Protein AF-A0A810PZA6-F1 (afdb_monomer)

Secondary structure (DSSP, 8-state):
--HHHHHHHHHHHHHHHHHHHHHHHHHHHHHHHHHHHHHHHHHHHHHHHHHHHH-TTEEEEEEEPPPTTS---EEEEEETTS-EEEEEGGGGT--S--HHHHHHHHHHHHHHHHTT--EEEE-TTSSEEEEE----

pLDDT: mean 80.12, std 15.9, range [43.66, 97.62]

Foldseek 3Di:
DVPPPVCVVVVVVVVVVVVVVVVVVVVVVVVVVVVVVVVLVVVLVVVLVVCCVPAVQWFKKKFAFQDPVRDQTWIWTAGPVGDIDTGGCVVVVHDRGDLVSSVSSLVSCCVVQQVPNWDWDDDPVDRTTMTGHDDD

Sequence (136 aa):
MSDFMLALPGILFWVVLFVVIKSSRTKREEESKHPQNTAQRELADDVIATIERVAPDLEIARVSYDSYYGKAGGIYFRSWSGYSYNYAYASHGYKNVSRDAAKFVADEIAKRFGKGGGKVGGWSEYDYFEVWIPRK

Organism: NCBI:txid2714353

Mean predicted aligned error: 12.33 Å

Structure (mmCIF, N/CA/C/O backbone):
data_AF-A0A810PZA6-F1
#
_entry.id   AF-A0A810PZA6-F1
#
loop_
_atom_site.group_PDB
_atom_site.id
_atom_site.type_symbol
_atom_site.label_atom_id
_atom_site.label_alt_id
_atom_site.label_comp_id
_atom_site.label_asym_id
_atom_site.label_entity_id
_atom_site.label_seq_id
_atom_site.pdbx_PDB_ins_code
_atom_site.Cartn_x
_atom_site.Cartn_y
_atom_site.Cartn_z
_atom_site.occupancy
_atom_site.B_iso_or_equiv
_atom_site.auth_seq_id
_atom_site.auth_comp_id
_atom_site.auth_asym_id
_atom_site.auth_atom_id
_atom_site.pdbx_PDB_model_num
ATOM 1 N N . MET A 1 1 ? 37.312 37.355 -47.488 1.00 53.19 1 MET A N 1
ATOM 2 C CA . MET A 1 1 ? 35.897 36.919 -47.466 1.00 53.19 1 MET A CA 1
ATOM 3 C C . MET A 1 1 ? 35.919 35.474 -47.946 1.00 53.19 1 MET A C 1
ATOM 5 O O . MET A 1 1 ? 36.191 35.256 -49.111 1.00 53.19 1 MET A O 1
ATOM 9 N N . SER A 1 2 ? 35.844 34.440 -47.109 1.00 56.44 2 SER A N 1
ATOM 10 C CA . SER A 1 2 ? 34.536 33.905 -46.707 1.00 56.44 2 SER A CA 1
ATOM 11 C C . SER A 1 2 ? 34.639 32.518 -46.023 1.00 56.44 2 SER A C 1
ATOM 13 O O . SER A 1 2 ? 33.697 31.743 -46.116 1.00 56.44 2 SER A O 1
ATOM 1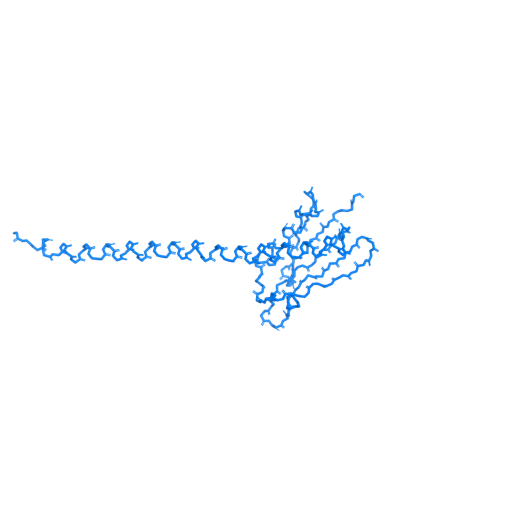5 N N . ASP A 1 3 ? 35.709 32.192 -45.284 1.00 59.75 3 ASP A N 1
ATOM 16 C CA . ASP A 1 3 ? 35.768 30.905 -44.545 1.00 59.75 3 ASP A CA 1
ATOM 17 C C . ASP A 1 3 ? 34.624 30.769 -43.528 1.00 59.75 3 ASP A C 1
ATOM 19 O O . ASP A 1 3 ? 34.058 29.696 -43.327 1.00 59.75 3 ASP A O 1
ATOM 23 N N . PHE A 1 4 ? 34.199 31.901 -42.958 1.00 59.75 4 PHE A N 1
ATOM 24 C CA . PHE A 1 4 ? 33.057 31.958 -42.051 1.00 59.75 4 PHE A CA 1
ATOM 25 C C . PHE A 1 4 ? 31.726 31.631 -42.756 1.00 59.75 4 PHE A C 1
ATOM 27 O O . PHE A 1 4 ? 30.882 30.949 -42.187 1.00 59.75 4 PHE A O 1
ATOM 34 N N . MET A 1 5 ? 31.546 32.054 -44.014 1.00 61.44 5 MET A N 1
ATOM 35 C CA . MET A 1 5 ? 30.305 31.814 -44.774 1.00 61.44 5 MET A CA 1
ATOM 36 C C . MET A 1 5 ? 30.192 30.361 -45.255 1.00 61.44 5 MET A C 1
ATOM 38 O O . MET A 1 5 ? 29.082 29.860 -45.417 1.00 61.44 5 MET A O 1
ATOM 42 N N . LEU A 1 6 ? 31.325 29.676 -45.446 1.00 63.06 6 LEU A N 1
ATOM 43 C CA . LEU A 1 6 ? 31.393 28.268 -45.856 1.00 63.06 6 LEU A CA 1
ATOM 44 C C . LEU A 1 6 ? 31.184 27.298 -44.681 1.00 63.06 6 LEU A C 1
ATOM 46 O O . LEU A 1 6 ? 30.639 26.213 -44.873 1.00 63.06 6 LEU A O 1
ATOM 50 N N . ALA A 1 7 ? 31.558 27.697 -43.460 1.00 68.25 7 ALA A N 1
ATOM 51 C CA . ALA A 1 7 ? 31.345 26.909 -42.242 1.00 68.25 7 ALA A CA 1
ATOM 52 C C . ALA A 1 7 ? 29.931 27.064 -41.641 1.00 68.25 7 ALA A C 1
ATOM 54 O O . ALA A 1 7 ? 29.469 26.189 -40.904 1.00 68.25 7 ALA A O 1
ATOM 55 N N . LEU A 1 8 ? 29.226 28.154 -41.969 1.00 68.81 8 LEU A N 1
ATOM 56 C CA . LEU A 1 8 ? 27.894 28.489 -41.446 1.00 68.81 8 LEU A CA 1
ATOM 57 C C . LEU A 1 8 ? 26.837 27.371 -41.609 1.00 68.81 8 LEU A C 1
ATOM 59 O O . LEU A 1 8 ? 26.127 27.098 -40.637 1.00 68.81 8 LEU A O 1
ATOM 63 N N . PRO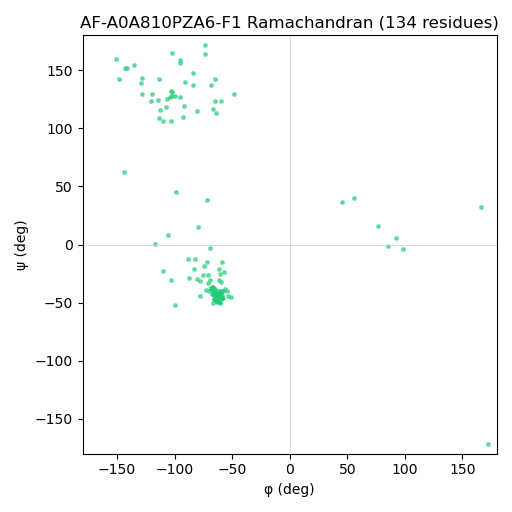 A 1 9 ? 26.727 26.682 -42.767 1.00 73.25 9 PRO A N 1
ATOM 64 C CA . PRO A 1 9 ? 25.754 25.603 -42.951 1.00 73.25 9 PRO A CA 1
ATOM 65 C C . PRO A 1 9 ? 26.030 24.405 -42.035 1.00 73.25 9 PRO A C 1
ATOM 67 O O . PRO A 1 9 ? 25.104 23.816 -41.479 1.00 73.25 9 PRO A O 1
ATOM 70 N N . GLY A 1 10 ? 27.310 24.074 -41.832 1.00 76.62 10 GLY A N 1
ATOM 71 C CA . GLY A 1 10 ? 27.725 22.992 -40.941 1.00 76.62 10 GLY A CA 1
ATOM 72 C C . GLY A 1 10 ? 27.428 23.314 -39.477 1.00 76.62 10 GLY A C 1
ATOM 73 O O . GLY A 1 10 ? 26.893 22.476 -38.756 1.00 76.62 10 GLY A O 1
ATOM 74 N N . ILE A 1 11 ? 27.702 24.547 -39.045 1.00 82.12 11 ILE A N 1
ATOM 75 C CA . ILE A 1 11 ? 27.432 24.990 -37.670 1.00 82.12 11 ILE A CA 1
ATOM 76 C C . ILE A 1 11 ? 25.923 24.985 -37.382 1.00 82.12 11 ILE A C 1
ATOM 78 O O . ILE A 1 11 ? 25.500 24.466 -36.350 1.00 82.12 11 ILE A O 1
ATOM 82 N N . LEU A 1 12 ? 25.101 25.493 -38.307 1.00 80.88 12 LEU A N 1
ATOM 83 C CA . LEU A 1 12 ? 23.640 25.479 -38.168 1.00 80.88 12 LEU A CA 1
ATOM 84 C C . LEU A 1 12 ? 23.085 24.052 -38.059 1.00 80.88 12 LEU A C 1
ATOM 86 O O . LEU A 1 12 ? 22.217 23.801 -37.222 1.00 80.88 12 LEU A O 1
ATOM 90 N N . PHE A 1 13 ? 23.625 23.106 -38.833 1.00 82.06 13 PHE A N 1
ATOM 91 C CA . PHE A 1 13 ? 23.244 21.694 -38.749 1.00 82.06 13 PHE A CA 1
ATOM 92 C C . PHE A 1 13 ? 23.511 21.103 -37.354 1.00 82.06 13 PHE A C 1
ATOM 94 O O . PHE A 1 13 ? 22.627 20.473 -36.769 1.00 82.06 13 PHE A O 1
ATOM 101 N N . TRP A 1 14 ? 24.690 21.363 -36.778 1.00 84.00 14 TRP A N 1
ATOM 102 C CA . TRP A 1 14 ? 25.045 20.878 -35.438 1.00 84.00 14 TRP A CA 1
ATOM 103 C C . TRP A 1 14 ? 24.211 21.520 -34.322 1.00 84.00 14 TRP A C 1
ATOM 105 O O . TRP A 1 14 ? 23.835 20.828 -33.374 1.00 84.00 14 TRP A O 1
ATOM 115 N N . VAL A 1 15 ? 23.861 22.806 -34.438 1.00 85.38 15 VAL A N 1
ATOM 116 C CA . VAL A 1 15 ? 22.992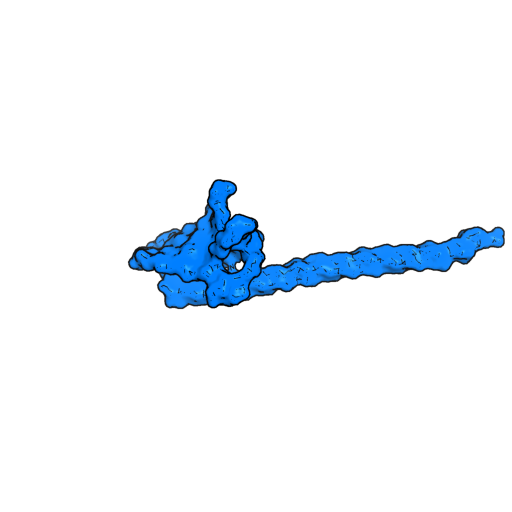 23.494 -33.464 1.00 85.38 15 VAL A CA 1
ATOM 117 C C . VAL A 1 15 ? 21.579 22.908 -33.479 1.00 85.38 15 VAL A C 1
ATOM 119 O O . VAL A 1 15 ? 21.044 22.584 -32.417 1.00 85.38 15 VAL A O 1
ATOM 122 N N . VAL A 1 16 ? 20.988 22.703 -34.661 1.00 80.69 16 VAL A N 1
ATOM 123 C CA . VAL A 1 16 ? 19.650 22.098 -34.784 1.00 80.69 16 VAL A CA 1
ATOM 124 C C . VAL A 1 16 ? 19.655 20.666 -34.249 1.00 80.69 16 VAL A C 1
ATOM 126 O O . VAL A 1 16 ? 18.779 20.310 -33.460 1.00 80.69 16 VAL A O 1
ATOM 129 N N . LEU A 1 17 ? 20.667 19.863 -34.592 1.00 84.50 17 LEU A N 1
ATOM 130 C CA . LEU A 1 17 ? 20.803 18.495 -34.089 1.00 84.50 17 LEU A CA 1
ATOM 131 C C . LEU A 1 17 ? 20.887 18.460 -32.554 1.00 84.50 17 LEU A C 1
ATOM 133 O O . LEU A 1 17 ? 20.207 17.659 -31.912 1.00 84.50 17 LEU A O 1
ATOM 137 N N . PHE A 1 18 ? 21.666 19.361 -31.949 1.00 80.81 18 PHE A N 1
ATOM 138 C CA . PHE A 1 18 ? 21.810 19.440 -30.496 1.00 80.81 18 PHE A CA 1
ATOM 139 C C . PHE A 1 18 ? 20.498 19.832 -29.797 1.00 80.81 18 PHE A C 1
ATOM 141 O O . PHE A 1 18 ? 20.131 19.224 -28.788 1.00 80.81 18 PHE A O 1
ATOM 148 N N . VAL A 1 19 ? 19.753 20.794 -30.355 1.00 75.94 19 VAL A N 1
ATOM 149 C CA . VAL A 1 19 ? 18.436 21.214 -29.840 1.00 75.94 19 VAL A CA 1
ATOM 150 C C . VAL A 1 19 ? 17.411 20.083 -29.953 1.00 75.94 19 VAL A C 1
ATOM 152 O O . VAL A 1 19 ? 16.686 19.826 -28.992 1.00 75.94 19 VAL A O 1
ATOM 155 N N . VAL A 1 20 ? 17.386 19.352 -31.072 1.00 73.94 20 VAL A N 1
ATOM 156 C CA . VAL A 1 20 ? 16.492 18.197 -31.273 1.00 73.94 20 VAL A CA 1
ATOM 157 C C . VAL A 1 20 ? 16.823 17.061 -30.300 1.00 73.94 20 VAL A C 1
ATOM 159 O O . VAL A 1 20 ? 15.916 16.485 -29.695 1.00 73.94 20 VAL A O 1
ATOM 162 N N . ILE A 1 21 ? 18.105 16.760 -30.071 1.00 72.44 21 ILE A N 1
ATOM 163 C CA . ILE A 1 21 ? 18.531 15.736 -29.102 1.00 72.44 21 ILE A CA 1
ATOM 164 C C . ILE A 1 21 ? 18.163 16.144 -27.668 1.00 72.44 21 ILE A C 1
ATOM 166 O O . ILE A 1 21 ? 17.650 15.323 -26.911 1.00 72.44 21 ILE A O 1
ATOM 170 N N . LYS A 1 22 ? 18.382 17.405 -27.275 1.00 68.44 22 LYS A N 1
ATOM 171 C CA . LYS A 1 22 ? 17.970 17.910 -25.954 1.00 68.44 22 LYS A CA 1
ATOM 172 C C . LYS A 1 22 ? 16.451 17.868 -25.785 1.00 68.44 22 LYS A C 1
ATOM 174 O O . LYS A 1 22 ? 15.982 17.317 -24.799 1.00 68.44 22 LYS A O 1
ATOM 179 N N . SER A 1 23 ? 15.695 18.379 -26.757 1.00 58.19 23 SER A N 1
ATOM 180 C CA . SER A 1 23 ? 14.228 18.415 -26.708 1.00 58.19 23 SER A CA 1
ATOM 181 C C . SER A 1 23 ? 13.616 17.013 -26.659 1.00 58.19 23 SER A C 1
ATOM 183 O O . SER A 1 23 ? 12.709 16.766 -25.867 1.00 58.19 23 SER A O 1
ATOM 185 N N . SER A 1 24 ? 14.148 16.071 -27.444 1.00 55.75 24 SER A N 1
ATOM 186 C CA . SER A 1 24 ? 13.703 14.674 -27.406 1.00 55.75 24 SER A CA 1
ATOM 187 C C . SER A 1 24 ? 14.050 13.985 -26.087 1.00 55.75 24 SER A C 1
ATOM 189 O O . SER A 1 24 ? 13.215 13.253 -25.568 1.00 55.75 24 SER A O 1
ATOM 191 N N . ARG A 1 25 ? 15.221 14.250 -25.490 1.00 56.16 25 ARG A N 1
ATOM 192 C CA . ARG A 1 25 ? 15.568 13.737 -24.151 1.00 56.16 25 ARG A CA 1
ATOM 193 C C . ARG A 1 25 ? 14.661 14.304 -23.061 1.00 56.16 25 ARG A C 1
ATOM 195 O O . ARG A 1 25 ? 14.174 13.528 -22.253 1.00 56.16 25 ARG A O 1
ATOM 202 N N . THR A 1 26 ? 14.372 15.606 -23.079 1.00 56.25 26 THR A N 1
ATOM 203 C CA . THR A 1 26 ? 13.465 16.241 -22.108 1.00 56.25 26 THR A CA 1
ATOM 204 C C . THR A 1 26 ? 12.045 15.688 -22.217 1.00 56.25 26 THR A C 1
ATOM 206 O O . THR A 1 26 ? 11.470 15.302 -21.204 1.00 56.25 26 THR A O 1
ATOM 209 N N . LYS A 1 27 ? 11.512 15.534 -23.439 1.00 53.78 27 LYS A N 1
ATOM 210 C CA . LYS A 1 27 ? 10.201 14.900 -23.648 1.00 53.78 27 LYS A CA 1
ATOM 211 C C . LYS A 1 27 ? 10.177 13.454 -23.164 1.00 53.78 27 LYS A C 1
ATOM 213 O O . LYS A 1 27 ? 9.246 13.066 -22.477 1.00 53.78 27 LYS A O 1
ATOM 218 N N . ARG A 1 28 ? 11.224 12.674 -23.454 1.00 51.59 28 ARG A N 1
ATOM 219 C CA . ARG A 1 28 ? 11.312 11.266 -23.044 1.00 51.59 28 ARG A CA 1
ATOM 220 C C . ARG A 1 28 ? 11.532 11.089 -21.538 1.00 51.59 28 ARG A C 1
ATOM 222 O O . ARG A 1 28 ? 11.161 10.051 -21.011 1.00 51.59 28 ARG A O 1
ATOM 229 N N . GLU A 1 29 ? 12.133 12.061 -20.850 1.00 52.66 29 GLU A N 1
ATOM 230 C CA . GLU A 1 29 ? 12.277 12.078 -19.384 1.00 52.66 29 GLU A CA 1
ATOM 231 C C . GLU A 1 29 ? 10.990 12.495 -18.659 1.00 52.66 29 GLU A C 1
ATOM 233 O O . GLU A 1 29 ? 10.733 12.020 -17.555 1.00 52.66 29 GLU A O 1
ATOM 238 N N . GLU A 1 30 ? 10.164 13.356 -19.253 1.00 50.72 30 GLU A N 1
ATOM 239 C CA . GLU A 1 30 ? 8.835 13.688 -18.720 1.00 50.72 30 GLU A CA 1
ATOM 240 C C . GLU A 1 30 ? 7.819 12.574 -19.022 1.00 50.72 30 GLU A C 1
ATOM 242 O O . GLU A 1 30 ? 7.108 12.121 -18.123 1.00 50.72 30 GLU A O 1
ATOM 247 N N . GLU A 1 31 ? 7.824 12.044 -20.248 1.00 43.66 31 GLU A N 1
ATOM 248 C CA . GLU A 1 31 ? 6.997 10.909 -20.673 1.00 43.66 31 GLU A CA 1
ATOM 249 C C . GLU A 1 31 ? 7.438 9.566 -20.088 1.00 43.66 31 GLU A C 1
ATOM 251 O O . GLU A 1 31 ? 6.661 8.630 -20.164 1.00 43.66 31 GLU A O 1
ATOM 256 N N . SER A 1 32 ? 8.638 9.408 -19.518 1.00 46.22 32 SER A N 1
ATOM 257 C CA . SER A 1 32 ? 9.005 8.180 -18.785 1.00 46.22 32 SER A CA 1
ATOM 258 C C . SER A 1 32 ? 8.602 8.239 -17.312 1.00 46.22 32 SER A C 1
ATOM 260 O O . SER A 1 32 ? 8.264 7.212 -16.724 1.00 46.22 32 SER A O 1
ATOM 262 N N . LYS A 1 33 ? 8.551 9.443 -16.728 1.00 48.22 33 LYS A N 1
ATOM 263 C CA . LYS A 1 33 ? 8.013 9.670 -15.378 1.00 48.22 33 LYS A CA 1
ATOM 264 C C . LYS A 1 33 ? 6.494 9.513 -15.332 1.00 48.22 33 LYS A C 1
ATOM 266 O O . LYS A 1 33 ? 5.955 9.061 -14.325 1.00 48.22 33 LYS A O 1
ATOM 271 N N . HIS A 1 34 ? 5.799 9.868 -16.411 1.00 48.59 34 HIS A N 1
ATOM 272 C CA . HIS A 1 34 ? 4.340 9.829 -16.467 1.00 48.59 34 HIS A CA 1
ATOM 273 C C . HIS A 1 34 ? 3.712 8.414 -16.398 1.00 48.59 34 HIS A C 1
ATOM 275 O O . HIS A 1 34 ? 2.874 8.207 -15.524 1.00 48.59 34 HIS A O 1
ATOM 281 N N . PRO A 1 35 ? 4.127 7.406 -17.193 1.00 51.69 35 PRO A N 1
ATOM 282 C CA . PRO A 1 35 ? 3.563 6.056 -17.159 1.00 51.69 35 PRO A CA 1
ATOM 283 C C . PRO A 1 35 ? 3.927 5.310 -15.876 1.00 51.69 35 PRO A C 1
ATOM 285 O O . PRO A 1 35 ? 3.132 4.509 -15.391 1.00 51.69 35 PRO A O 1
ATOM 288 N N . GLN A 1 36 ? 5.095 5.597 -15.288 1.00 58.38 36 GLN A N 1
ATOM 289 C CA . GLN A 1 36 ? 5.468 5.025 -13.998 1.00 58.38 36 GLN A CA 1
ATOM 290 C C . GLN A 1 36 ? 4.562 5.559 -12.881 1.00 58.38 36 GLN A C 1
ATOM 292 O O . GLN A 1 36 ? 4.112 4.778 -12.049 1.00 58.38 36 GLN A O 1
ATOM 297 N N . ASN A 1 37 ? 4.212 6.849 -12.917 1.00 68.75 37 ASN A N 1
ATOM 298 C CA . ASN A 1 37 ? 3.239 7.440 -11.998 1.00 68.75 37 ASN A CA 1
ATOM 299 C C . ASN A 1 37 ? 1.825 6.866 -12.222 1.00 68.75 37 ASN A C 1
ATOM 301 O O . ASN A 1 37 ? 1.154 6.521 -11.257 1.00 68.75 37 ASN A O 1
ATOM 305 N N . THR A 1 38 ? 1.390 6.664 -13.473 1.00 84.44 38 THR A N 1
ATOM 306 C CA . THR A 1 38 ? 0.078 6.054 -13.765 1.00 84.44 38 THR A CA 1
ATOM 307 C C . THR A 1 38 ? -0.032 4.625 -13.232 1.00 84.44 38 THR A C 1
ATOM 309 O O . THR A 1 38 ? -0.991 4.324 -12.530 1.00 84.44 38 THR A O 1
ATOM 312 N N . ALA A 1 39 ? 0.957 3.764 -13.491 1.00 86.75 39 ALA A N 1
ATOM 313 C CA . ALA A 1 39 ? 0.938 2.382 -13.005 1.00 86.75 39 ALA A CA 1
ATOM 314 C C . ALA A 1 39 ? 1.044 2.297 -11.470 1.00 86.75 39 ALA A C 1
ATOM 316 O O . ALA A 1 39 ? 0.392 1.465 -10.843 1.00 86.75 39 ALA A O 1
ATOM 317 N N . GLN A 1 40 ? 1.838 3.177 -10.849 1.00 90.69 40 GLN A N 1
ATOM 318 C CA . GLN A 1 40 ? 1.909 3.300 -9.389 1.00 90.69 40 GLN A CA 1
ATOM 319 C C . GLN A 1 40 ? 0.578 3.758 -8.791 1.00 90.69 40 GLN A C 1
ATOM 321 O O . GLN A 1 40 ? 0.169 3.245 -7.750 1.00 90.69 40 GLN A O 1
ATOM 326 N N . ARG A 1 41 ? -0.100 4.704 -9.452 1.00 92.00 41 ARG A N 1
ATOM 327 C CA . ARG A 1 41 ? -1.418 5.197 -9.049 1.00 92.00 41 ARG A CA 1
ATOM 328 C C . ARG A 1 41 ? -2.467 4.101 -9.136 1.00 92.00 41 ARG A C 1
ATOM 330 O O . ARG A 1 41 ? -3.167 3.880 -8.159 1.00 92.00 41 ARG A O 1
ATOM 337 N N . GLU A 1 42 ? -2.512 3.388 -10.255 1.00 94.88 42 GLU A N 1
ATOM 338 C CA . GLU A 1 42 ? -3.437 2.276 -10.465 1.00 94.88 42 GLU A CA 1
ATOM 339 C C . GLU A 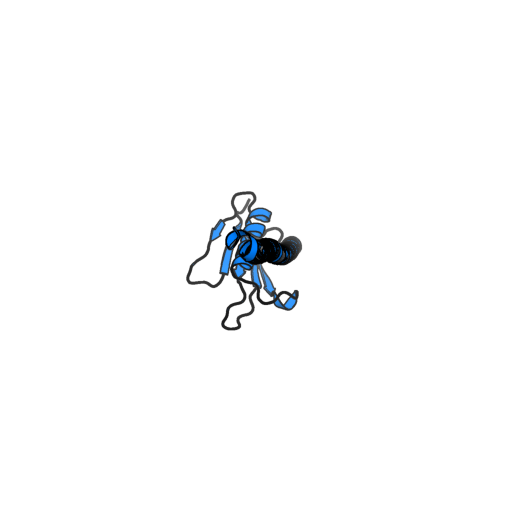1 42 ? -3.245 1.178 -9.410 1.00 94.88 42 GLU A C 1
ATOM 341 O O . GLU A 1 42 ? -4.215 0.746 -8.792 1.00 94.88 42 GLU A O 1
ATOM 346 N N . LEU A 1 43 ? -1.992 0.795 -9.135 1.00 95.19 43 LEU A N 1
ATOM 347 C CA . LEU A 1 43 ? -1.675 -0.148 -8.063 1.00 95.19 43 LEU A CA 1
ATOM 348 C C . LEU A 1 43 ? -2.152 0.361 -6.694 1.00 95.19 43 LEU A C 1
ATOM 350 O O . LEU A 1 43 ? -2.744 -0.394 -5.927 1.00 95.19 43 LEU A O 1
ATOM 354 N N . ALA A 1 44 ? -1.889 1.628 -6.365 1.00 95.31 44 ALA A N 1
ATOM 355 C CA . ALA A 1 44 ? -2.313 2.198 -5.089 1.00 95.31 44 ALA A CA 1
ATOM 356 C C . ALA A 1 44 ? -3.841 2.215 -4.951 1.00 95.31 44 ALA A C 1
ATOM 358 O O . ALA A 1 44 ? -4.354 1.859 -3.890 1.00 95.31 44 ALA A O 1
ATOM 359 N N . ASP A 1 45 ? -4.556 2.582 -6.014 1.00 96.38 45 ASP A N 1
ATOM 360 C CA . ASP A 1 45 ? -6.013 2.655 -6.021 1.00 96.38 45 ASP A CA 1
ATOM 361 C C . ASP A 1 45 ? -6.644 1.253 -5.864 1.00 96.38 45 ASP A C 1
ATOM 363 O O . ASP A 1 45 ? -7.551 1.094 -5.044 1.00 96.38 45 ASP A O 1
ATOM 367 N N . ASP A 1 46 ? -6.129 0.216 -6.543 1.00 97.25 46 ASP A N 1
ATOM 368 C CA . ASP A 1 46 ? -6.621 -1.169 -6.385 1.00 97.25 46 ASP A CA 1
ATOM 369 C C . ASP A 1 46 ? -6.348 -1.733 -4.979 1.00 97.25 46 ASP A C 1
ATOM 371 O O . ASP A 1 46 ? -7.215 -2.348 -4.342 1.00 97.25 46 ASP A O 1
ATOM 375 N N . VAL A 1 47 ? -5.153 -1.472 -4.439 1.00 96.88 47 VAL A N 1
ATOM 376 C CA . VAL A 1 47 ? -4.790 -1.875 -3.073 1.00 96.88 47 VAL A CA 1
ATOM 377 C C . VAL A 1 47 ? -5.692 -1.192 -2.049 1.00 96.88 47 VAL A C 1
ATOM 379 O O . VAL A 1 47 ? -6.215 -1.858 -1.153 1.00 96.88 47 VAL A O 1
ATOM 382 N N . ILE A 1 48 ? -5.919 0.116 -2.187 1.00 96.75 48 ILE A N 1
ATOM 383 C CA . ILE A 1 48 ? -6.822 0.868 -1.311 1.00 96.75 48 ILE A CA 1
ATOM 384 C C . ILE A 1 48 ? -8.237 0.303 -1.395 1.00 96.75 48 ILE A C 1
ATOM 386 O O . ILE A 1 48 ? -8.808 -0.011 -0.351 1.00 96.75 48 ILE A O 1
ATOM 390 N N . ALA A 1 49 ? -8.778 0.113 -2.600 1.00 97.62 49 ALA A N 1
ATOM 391 C CA . ALA A 1 49 ? -10.118 -0.436 -2.791 1.00 97.62 49 ALA A CA 1
ATOM 392 C C . ALA A 1 49 ? -10.260 -1.828 -2.155 1.00 97.62 49 ALA A C 1
ATOM 394 O O . ALA A 1 49 ? -11.268 -2.139 -1.513 1.00 97.62 49 ALA A O 1
ATOM 395 N N . THR A 1 50 ? -9.225 -2.663 -2.270 1.00 97.44 50 THR A N 1
ATOM 396 C CA . THR A 1 50 ? -9.203 -3.984 -1.638 1.00 97.44 50 THR A CA 1
ATOM 397 C C . THR A 1 50 ? -9.214 -3.884 -0.115 1.00 97.44 50 THR A C 1
ATOM 399 O O . THR A 1 50 ? -10.025 -4.558 0.524 1.00 97.44 50 THR A O 1
ATOM 402 N N . ILE A 1 51 ? -8.368 -3.035 0.476 1.00 96.56 51 ILE A N 1
ATOM 403 C CA . ILE A 1 51 ? -8.322 -2.839 1.932 1.00 96.56 51 ILE A CA 1
ATOM 404 C C . ILE A 1 51 ? -9.649 -2.266 2.437 1.00 96.56 51 ILE A C 1
ATOM 406 O O . ILE A 1 51 ? -10.190 -2.778 3.410 1.00 96.56 51 ILE A O 1
AT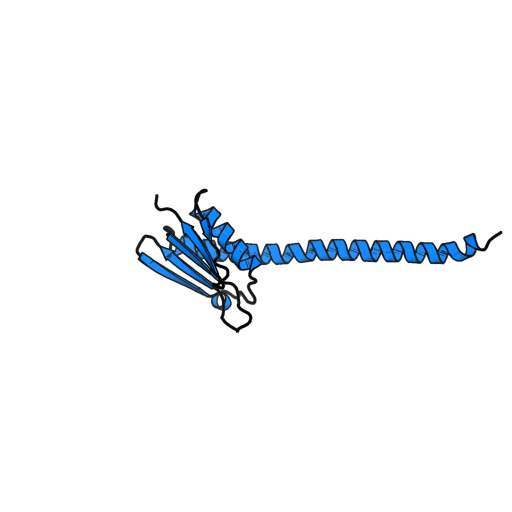OM 410 N N . GLU A 1 52 ? -10.218 -1.259 1.773 1.00 96.06 52 GLU A N 1
ATOM 411 C CA . GLU A 1 52 ? -11.517 -0.683 2.146 1.00 96.06 52 GLU A CA 1
ATOM 412 C C . GLU A 1 52 ? -12.628 -1.735 2.181 1.00 96.06 52 GLU A C 1
ATOM 414 O O . GLU A 1 52 ? -13.485 -1.706 3.065 1.00 96.06 52 GLU A O 1
ATOM 419 N N . ARG A 1 53 ? -12.594 -2.683 1.240 1.00 96.12 53 ARG A N 1
ATOM 420 C CA . ARG A 1 53 ? -13.589 -3.749 1.134 1.00 96.12 53 ARG A CA 1
ATOM 421 C C . ARG A 1 53 ? -13.456 -4.809 2.227 1.00 96.12 53 ARG A C 1
ATOM 423 O O . ARG A 1 53 ? -14.479 -5.317 2.678 1.00 96.12 53 ARG A O 1
ATOM 430 N N . VAL A 1 54 ? -12.235 -5.194 2.608 1.00 96.69 54 VAL A N 1
ATOM 431 C CA . VAL A 1 54 ? -12.009 -6.366 3.488 1.00 96.69 54 VAL A CA 1
ATOM 432 C C . VAL A 1 54 ? -11.519 -6.017 4.896 1.00 96.69 54 VAL A C 1
ATOM 434 O O . VAL A 1 54 ? -11.699 -6.803 5.821 1.00 96.69 54 VAL A O 1
ATOM 437 N N . ALA A 1 55 ? -10.919 -4.845 5.079 1.00 95.31 55 ALA A N 1
ATOM 438 C CA . ALA A 1 55 ? -10.373 -4.354 6.342 1.00 95.31 55 ALA A CA 1
ATOM 439 C C . ALA A 1 55 ? -10.570 -2.827 6.476 1.00 95.31 55 ALA A C 1
ATOM 441 O O . ALA A 1 55 ? -9.589 -2.080 6.558 1.00 95.31 55 ALA A O 1
ATOM 442 N N . PRO A 1 56 ? -11.824 -2.330 6.502 1.00 93.31 56 PRO A N 1
ATOM 443 C CA . PRO A 1 56 ? -12.101 -0.894 6.614 1.00 93.31 56 PRO A CA 1
ATOM 444 C C . PRO A 1 56 ? -11.559 -0.269 7.916 1.00 93.31 56 PRO A C 1
ATOM 446 O O . PRO A 1 56 ? -11.342 0.941 7.987 1.00 93.31 56 PRO A O 1
ATOM 449 N N . ASP A 1 57 ? -11.322 -1.086 8.941 1.00 93.62 57 ASP A N 1
ATOM 450 C CA . ASP A 1 57 ? -10.695 -0.768 10.224 1.00 93.62 57 ASP A CA 1
ATOM 451 C C . ASP A 1 57 ? -9.202 -1.153 10.252 1.00 93.62 57 ASP A C 1
ATOM 453 O O . ASP A 1 57 ? -8.721 -1.760 11.210 1.00 93.62 57 ASP A O 1
ATOM 457 N N . LEU A 1 58 ? -8.470 -0.816 9.186 1.00 94.75 58 LEU A N 1
ATOM 458 C CA . LEU A 1 58 ? -7.039 -1.091 9.044 1.00 94.75 58 LEU A CA 1
ATOM 459 C C . LEU A 1 58 ? -6.245 -0.667 10.297 1.00 94.75 58 LEU A C 1
ATOM 461 O O . LEU A 1 58 ? -6.357 0.468 10.757 1.00 94.75 58 LEU A O 1
ATOM 465 N N . GLU A 1 59 ? -5.417 -1.575 10.814 1.00 93.94 59 GLU A N 1
ATOM 466 C CA . GLU A 1 59 ? -4.480 -1.332 11.917 1.00 93.94 59 GLU A CA 1
ATOM 467 C C . GLU A 1 59 ? -3.065 -1.101 11.385 1.00 93.94 59 GLU A C 1
ATOM 469 O O . GLU A 1 59 ? -2.404 -0.121 11.727 1.00 93.94 59 GLU A O 1
ATOM 474 N N . ILE A 1 60 ? -2.591 -2.024 10.550 1.00 93.38 60 ILE A N 1
ATOM 475 C CA . ILE A 1 60 ? -1.220 -2.020 10.050 1.00 93.38 60 ILE A CA 1
ATOM 476 C C . ILE A 1 60 ? -1.167 -2.614 8.646 1.00 93.38 60 ILE A C 1
ATOM 478 O O . ILE A 1 60 ? -1.858 -3.592 8.354 1.00 93.38 60 ILE A O 1
ATOM 482 N N . ALA A 1 61 ? -0.315 -2.054 7.792 1.00 94.94 61 ALA A N 1
ATOM 483 C CA . ALA A 1 61 ? 0.029 -2.629 6.497 1.00 94.94 61 ALA A CA 1
ATOM 484 C C . ALA A 1 61 ? 1.549 -2.711 6.326 1.00 94.94 61 ALA A C 1
ATOM 486 O O . ALA A 1 61 ? 2.276 -1.787 6.673 1.00 94.94 61 ALA A O 1
ATOM 487 N N . ARG A 1 62 ? 2.032 -3.817 5.768 1.00 93.06 62 ARG A N 1
ATOM 488 C CA . ARG A 1 62 ? 3.421 -4.044 5.365 1.00 93.06 62 ARG A CA 1
ATOM 489 C C . ARG A 1 62 ? 3.455 -4.165 3.854 1.00 93.06 62 ARG A C 1
ATOM 491 O O . ARG A 1 62 ? 2.961 -5.149 3.310 1.00 93.06 62 ARG A O 1
ATOM 498 N N . VAL A 1 63 ? 4.010 -3.156 3.198 1.00 93.56 63 VAL A N 1
ATOM 499 C CA . VAL A 1 63 ? 4.059 -3.019 1.741 1.00 93.56 63 VAL A CA 1
ATOM 500 C C . VAL A 1 63 ? 5.463 -3.374 1.271 1.00 93.56 63 VAL A C 1
ATOM 502 O O . VAL A 1 63 ? 6.406 -2.614 1.483 1.00 93.56 63 VAL A O 1
ATOM 505 N N . SER A 1 64 ? 5.612 -4.545 0.663 1.00 90.50 64 SER A N 1
ATOM 506 C CA . SER A 1 64 ? 6.887 -5.008 0.103 1.00 90.50 64 SER A CA 1
ATOM 507 C C . SER A 1 64 ? 6.987 -4.683 -1.386 1.00 90.50 64 SER A C 1
ATOM 509 O O . SER A 1 64 ? 5.972 -4.457 -2.046 1.00 90.50 64 SER A O 1
ATOM 511 N N . TYR A 1 65 ? 8.207 -4.637 -1.911 1.00 88.06 65 TYR A N 1
ATOM 512 C CA . TYR A 1 65 ? 8.488 -4.585 -3.349 1.00 88.06 65 TYR A CA 1
ATOM 513 C C . TYR A 1 65 ? 8.933 -5.962 -3.851 1.00 88.06 65 TYR A C 1
ATOM 515 O O . TYR A 1 65 ? 9.294 -6.830 -3.054 1.00 88.06 65 TYR A O 1
ATOM 523 N N . ASP A 1 66 ? 8.919 -6.166 -5.167 1.00 84.69 66 ASP A N 1
ATOM 524 C CA . ASP A 1 66 ? 9.483 -7.380 -5.756 1.00 84.69 66 ASP A CA 1
ATOM 525 C C . ASP A 1 66 ? 11.001 -7.371 -5.543 1.00 84.69 66 ASP A C 1
ATOM 527 O O . ASP A 1 66 ? 11.709 -6.478 -6.020 1.00 84.69 66 ASP A O 1
ATOM 531 N N . SER A 1 67 ? 11.511 -8.342 -4.780 1.00 71.19 67 SER A N 1
ATOM 532 C CA . SER A 1 67 ? 12.940 -8.404 -4.485 1.00 71.19 67 SER A CA 1
ATOM 533 C C . SER A 1 67 ? 13.696 -9.113 -5.604 1.00 71.19 67 SER A C 1
ATOM 535 O O . SER A 1 67 ? 13.207 -10.060 -6.224 1.00 71.19 67 SER A O 1
ATOM 537 N N . TYR A 1 68 ? 14.940 -8.686 -5.830 1.00 56.75 68 TYR A N 1
ATOM 538 C CA . TYR A 1 68 ? 15.819 -9.273 -6.847 1.00 56.75 68 TYR A CA 1
ATOM 539 C C . TYR A 1 68 ? 16.043 -10.786 -6.647 1.00 56.75 68 TYR A C 1
ATOM 541 O O . TYR A 1 68 ? 16.310 -11.511 -7.600 1.00 56.75 68 TYR A O 1
ATOM 549 N N . TYR A 1 69 ? 15.868 -11.286 -5.419 1.00 60.75 69 TYR A N 1
ATOM 550 C CA . TYR A 1 69 ? 15.988 -12.704 -5.068 1.00 60.7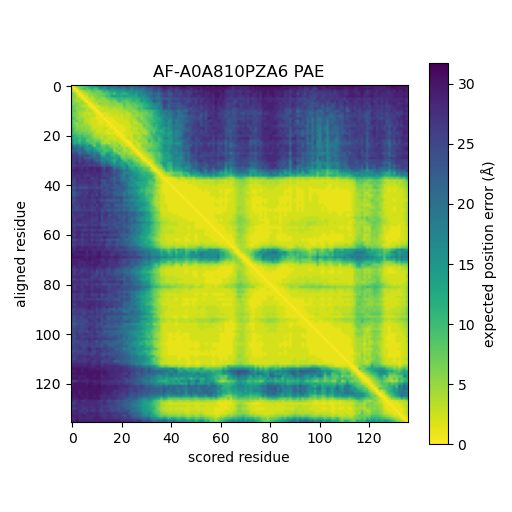5 69 TYR A CA 1
ATOM 551 C C . TYR A 1 69 ? 14.744 -13.546 -5.412 1.00 60.75 69 TYR A C 1
ATOM 553 O O . TYR A 1 69 ? 14.601 -14.660 -4.911 1.00 60.75 69 TYR A O 1
ATOM 561 N N . GLY A 1 70 ? 13.827 -13.031 -6.238 1.00 59.34 70 GLY A N 1
ATOM 562 C CA . GLY A 1 70 ? 12.665 -13.777 -6.725 1.00 59.34 70 GLY A CA 1
ATOM 563 C C . GLY A 1 70 ? 11.543 -13.937 -5.699 1.00 59.34 70 GLY A C 1
ATOM 564 O O . GLY A 1 70 ? 10.660 -14.775 -5.886 1.00 59.34 70 GLY A O 1
ATOM 565 N N . LYS A 1 71 ? 11.549 -13.151 -4.614 1.00 68.81 71 LYS A N 1
ATOM 566 C CA . LYS A 1 71 ? 10.400 -13.099 -3.706 1.00 68.81 71 LYS A CA 1
ATOM 567 C C . L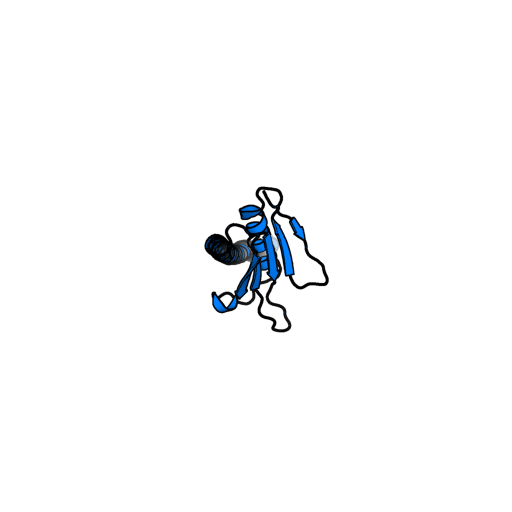YS A 1 71 ? 9.348 -12.181 -4.315 1.00 68.81 71 LYS A C 1
ATOM 569 O O . LYS A 1 71 ? 9.588 -10.983 -4.455 1.00 68.81 71 LYS A O 1
ATOM 574 N N . ALA A 1 72 ? 8.202 -12.765 -4.665 1.00 75.56 72 ALA A N 1
ATOM 575 C CA . ALA A 1 72 ? 7.030 -12.012 -5.087 1.00 75.56 72 ALA A CA 1
ATOM 576 C C . ALA A 1 72 ? 6.599 -11.076 -3.952 1.00 75.56 72 ALA A C 1
ATOM 578 O O . ALA A 1 72 ? 6.370 -11.517 -2.822 1.00 75.56 72 ALA A O 1
ATOM 579 N N . GLY A 1 73 ? 6.537 -9.788 -4.261 1.00 87.38 73 GLY A N 1
ATOM 580 C CA . GLY A 1 73 ? 6.086 -8.752 -3.359 1.00 87.38 73 GLY A CA 1
ATOM 581 C C . GLY A 1 73 ? 4.572 -8.783 -3.171 1.00 87.38 73 GLY A C 1
ATOM 582 O O . GLY A 1 73 ? 3.811 -9.488 -3.845 1.00 87.38 73 GLY A O 1
ATOM 583 N N . GLY A 1 74 ? 4.129 -7.966 -2.233 1.00 93.06 74 GLY A N 1
ATOM 584 C CA . GLY A 1 74 ? 2.724 -7.778 -1.940 1.00 93.06 74 GLY A CA 1
ATOM 585 C C . GLY A 1 74 ? 2.516 -6.935 -0.696 1.00 93.06 74 GLY A C 1
ATOM 586 O O . GLY A 1 74 ? 3.461 -6.389 -0.111 1.00 93.06 74 GLY A O 1
ATOM 587 N N . ILE A 1 75 ? 1.261 -6.875 -0.269 1.00 95.00 75 ILE A N 1
ATOM 588 C CA . ILE A 1 75 ? 0.867 -6.223 0.970 1.00 95.00 75 ILE A CA 1
ATOM 589 C C . ILE A 1 75 ? 0.335 -7.268 1.938 1.00 95.00 75 ILE A C 1
ATOM 591 O O . ILE A 1 75 ? -0.611 -7.992 1.639 1.00 95.00 75 ILE A O 1
ATOM 595 N N . TYR A 1 76 ? 0.924 -7.321 3.125 1.00 94.50 76 TYR A N 1
ATOM 596 C CA . TYR A 1 76 ? 0.316 -7.984 4.271 1.00 94.50 76 TYR A CA 1
ATOM 597 C C . TYR A 1 76 ? -0.316 -6.921 5.157 1.00 94.50 76 TYR A C 1
ATOM 599 O O . TYR A 1 76 ? 0.357 -5.962 5.527 1.00 94.50 76 TYR A O 1
ATOM 607 N N . PHE A 1 77 ? -1.582 -7.069 5.519 1.00 95.75 77 PHE A N 1
ATOM 608 C CA . PHE A 1 77 ? -2.254 -6.085 6.359 1.00 95.75 77 PHE A CA 1
ATOM 609 C C . PHE A 1 77 ? -3.188 -6.738 7.366 1.00 95.75 77 PHE A C 1
ATOM 611 O O . PHE A 1 77 ? -3.692 -7.838 7.147 1.00 95.75 77 PHE A O 1
ATOM 618 N N . ARG A 1 78 ? -3.388 -6.058 8.493 1.00 96.00 78 ARG A N 1
ATOM 619 C CA . ARG A 1 78 ? -4.223 -6.522 9.600 1.00 96.00 78 ARG A CA 1
ATOM 620 C C . ARG A 1 78 ? -5.232 -5.448 9.979 1.00 96.00 78 ARG A C 1
ATOM 622 O O . ARG A 1 78 ? -4.917 -4.257 9.931 1.00 96.00 78 ARG A O 1
ATOM 629 N N . SER A 1 79 ? -6.434 -5.873 10.342 1.00 94.81 79 SER A N 1
ATOM 630 C CA . SER A 1 79 ? -7.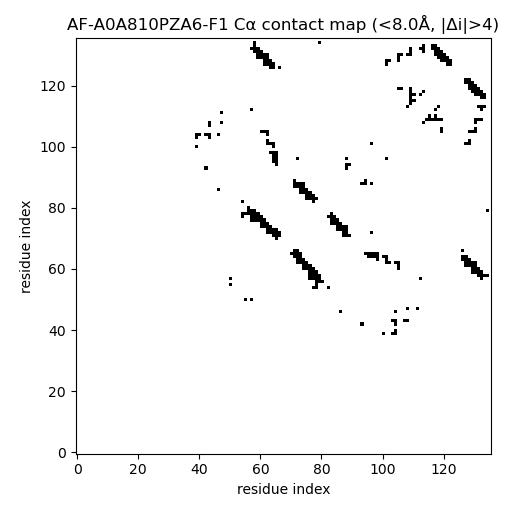473 -5.006 10.886 1.00 94.81 79 SER A CA 1
ATOM 631 C C . SER A 1 79 ? -7.478 -5.003 12.411 1.00 94.81 79 SER A C 1
ATOM 633 O O . SER A 1 79 ? -7.084 -5.980 13.051 1.00 94.81 79 SER A O 1
ATOM 635 N N . TRP A 1 80 ? -8.006 -3.933 13.004 1.00 94.00 80 TRP A N 1
ATOM 636 C CA . TRP A 1 80 ? -8.231 -3.852 14.450 1.00 94.00 80 TRP A CA 1
ATOM 637 C C . TRP A 1 80 ? -9.187 -4.929 14.974 1.00 94.00 80 TRP A C 1
ATOM 639 O O . TRP A 1 80 ? -9.093 -5.322 16.136 1.00 94.00 80 TRP A O 1
ATOM 649 N N . SER A 1 81 ? -10.070 -5.439 14.116 1.00 92.56 81 SER A N 1
ATOM 650 C CA . SER A 1 81 ? -10.934 -6.591 14.394 1.00 92.56 81 SER A CA 1
ATOM 651 C C . SER A 1 81 ? -10.179 -7.928 14.486 1.00 92.56 81 SER A C 1
ATOM 653 O O . SER A 1 81 ? -10.794 -8.949 14.783 1.00 92.56 81 SER A O 1
ATOM 655 N N . GLY A 1 82 ? -8.860 -7.943 14.256 1.00 92.19 82 GLY A N 1
ATOM 656 C CA . GLY A 1 82 ? -7.989 -9.106 14.448 1.00 92.19 82 GLY A CA 1
ATOM 657 C C . GLY A 1 82 ? -7.794 -9.985 13.212 1.00 92.19 82 GLY A C 1
ATOM 658 O O . GLY A 1 82 ? -7.145 -11.025 13.313 1.00 92.19 82 GLY A O 1
ATOM 659 N N . TYR A 1 83 ? -8.315 -9.583 12.050 1.00 94.88 83 TYR A N 1
ATOM 660 C CA . TYR A 1 83 ? -8.165 -10.338 10.806 1.00 94.88 83 TYR A CA 1
ATOM 661 C C . TYR A 1 83 ? -6.927 -9.898 10.033 1.00 94.88 83 TYR A C 1
ATOM 663 O O . TYR A 1 83 ? -6.639 -8.705 9.931 1.00 94.88 83 TYR A O 1
ATOM 671 N N . SER A 1 84 ? -6.228 -10.868 9.451 1.00 95.56 84 SER A N 1
ATOM 672 C CA . SER A 1 84 ? -5.052 -10.642 8.615 1.00 95.56 84 SER A CA 1
ATOM 673 C C . SER A 1 84 ? -5.322 -11.041 7.174 1.00 95.56 84 SER A C 1
ATOM 675 O O . SER A 1 84 ? -5.958 -12.059 6.907 1.00 95.56 84 SER A O 1
ATOM 677 N N . TYR A 1 85 ? -4.769 -10.267 6.251 1.00 96.25 85 TYR A N 1
ATOM 678 C CA . TYR A 1 85 ? -4.983 -10.402 4.820 1.00 96.25 85 TYR A CA 1
ATOM 679 C C . TYR A 1 85 ? -3.662 -10.295 4.063 1.00 96.25 85 TYR A C 1
ATOM 681 O O . TYR A 1 85 ? -2.696 -9.674 4.519 1.00 96.25 85 TYR A O 1
ATOM 689 N N . ASN A 1 86 ? -3.637 -10.899 2.879 1.00 95.00 86 ASN A N 1
ATOM 690 C CA . ASN A 1 86 ? -2.524 -10.815 1.951 1.00 95.00 86 ASN A CA 1
ATOM 691 C C . ASN A 1 86 ? -3.037 -10.395 0.570 1.00 95.00 86 ASN A C 1
ATOM 693 O O . ASN A 1 86 ? -3.979 -10.985 0.047 1.00 95.00 86 ASN A O 1
ATOM 697 N N . TYR A 1 87 ? -2.396 -9.382 0.003 1.00 94.50 87 TYR A N 1
ATOM 698 C CA . TYR A 1 87 ? -2.549 -8.941 -1.373 1.00 94.50 87 TYR A CA 1
ATOM 699 C C . TYR A 1 87 ? -1.256 -9.295 -2.107 1.00 94.50 87 TYR A C 1
ATOM 701 O O . TYR A 1 87 ? -0.222 -8.663 -1.885 1.00 94.50 87 TYR A O 1
ATOM 709 N N . ALA A 1 88 ? -1.288 -10.321 -2.952 1.00 92.62 88 ALA A N 1
ATOM 710 C CA . ALA A 1 88 ? -0.136 -10.729 -3.748 1.00 92.62 88 ALA A CA 1
ATOM 711 C C . ALA A 1 88 ? -0.177 -10.030 -5.112 1.00 92.62 88 ALA A C 1
ATOM 713 O O . ALA A 1 88 ? -1.103 -10.276 -5.886 1.00 92.62 88 ALA A O 1
ATOM 714 N N . TYR A 1 89 ? 0.839 -9.223 -5.447 1.00 92.25 89 TYR A N 1
ATOM 715 C CA . TYR A 1 89 ? 0.866 -8.440 -6.695 1.00 92.25 89 TYR A CA 1
ATOM 716 C C . TYR A 1 89 ? 0.584 -9.289 -7.937 1.00 92.25 89 TYR A C 1
ATOM 718 O O . TYR A 1 89 ? -0.268 -8.942 -8.754 1.00 92.25 89 TYR A O 1
ATOM 726 N N . ALA A 1 90 ? 1.221 -10.459 -8.023 1.00 90.00 90 ALA A N 1
ATOM 727 C CA . ALA A 1 90 ? 1.071 -11.371 -9.152 1.00 90.00 90 ALA A CA 1
ATOM 728 C C . ALA A 1 90 ? -0.371 -11.877 -9.349 1.00 90.00 90 ALA A C 1
ATOM 730 O O . ALA A 1 90 ? -0.770 -12.125 -10.485 1.00 90.00 90 ALA A O 1
ATOM 731 N N . SER A 1 91 ? -1.159 -12.000 -8.273 1.00 89.12 91 SER A N 1
ATOM 732 C CA . SER A 1 91 ? -2.569 -12.427 -8.353 1.00 89.12 91 SER A CA 1
ATOM 733 C C . SER A 1 91 ? -3.485 -11.331 -8.903 1.00 89.12 91 SER A C 1
ATOM 735 O O . SER A 1 91 ? -4.578 -11.627 -9.372 1.00 89.12 91 SER A O 1
ATOM 737 N N . HIS A 1 92 ? -3.019 -10.082 -8.877 1.00 89.06 92 HIS A N 1
ATOM 738 C CA . HIS A 1 92 ? -3.716 -8.900 -9.379 1.00 89.06 92 HIS A CA 1
ATOM 739 C C . HIS A 1 92 ? -3.122 -8.387 -10.703 1.00 89.06 92 HIS A C 1
ATOM 741 O O . HIS A 1 92 ? -3.496 -7.329 -11.192 1.00 89.06 92 HIS A O 1
ATOM 747 N N . GLY A 1 93 ? -2.196 -9.138 -11.312 1.00 89.69 93 GLY A N 1
ATOM 748 C CA . GLY A 1 93 ? -1.584 -8.787 -12.598 1.00 89.69 93 GLY A CA 1
ATOM 749 C C . GLY A 1 93 ? -0.385 -7.838 -12.511 1.00 89.69 93 GLY A C 1
ATOM 750 O O . GLY A 1 93 ? 0.244 -7.569 -13.536 1.00 89.69 93 GLY A O 1
ATOM 751 N N . TYR A 1 94 ? -0.003 -7.393 -11.313 1.00 89.44 94 TYR A N 1
ATOM 752 C CA . TYR A 1 94 ? 1.164 -6.538 -11.106 1.00 89.44 94 TYR A CA 1
ATOM 753 C C . TYR A 1 94 ? 2.450 -7.368 -11.004 1.00 89.44 94 TYR A C 1
ATOM 755 O O . TYR A 1 94 ? 2.491 -8.424 -10.368 1.00 89.44 94 TYR A O 1
ATOM 763 N N . LYS A 1 95 ? 3.515 -6.893 -11.657 1.00 87.50 95 LYS A N 1
ATOM 764 C CA . LYS A 1 95 ? 4.840 -7.530 -11.699 1.00 87.50 95 LYS A CA 1
ATOM 765 C C . LYS A 1 95 ? 5.930 -6.467 -11.678 1.00 87.50 95 LYS A C 1
ATOM 767 O O . LYS A 1 95 ? 5.736 -5.383 -12.222 1.00 87.50 95 LYS A O 1
ATOM 772 N N . ASN A 1 96 ? 7.097 -6.824 -11.152 1.00 86.62 96 ASN A N 1
ATOM 773 C CA . ASN A 1 96 ? 8.268 -5.955 -11.036 1.00 86.62 96 ASN A CA 1
ATOM 774 C C . ASN A 1 96 ? 7.964 -4.651 -10.275 1.00 86.62 96 ASN A C 1
ATOM 776 O O . ASN A 1 96 ? 8.428 -3.574 -10.658 1.00 86.62 96 ASN A O 1
ATOM 780 N N . VAL A 1 97 ? 7.166 -4.736 -9.207 1.00 88.56 97 VAL A N 1
ATOM 781 C CA . VAL A 1 97 ? 6.845 -3.595 -8.346 1.00 88.56 97 VAL A CA 1
ATOM 782 C C . VAL A 1 97 ? 8.129 -3.115 -7.682 1.00 88.56 97 VAL A C 1
ATOM 784 O O . VAL A 1 97 ? 8.724 -3.820 -6.871 1.00 88.56 97 VAL A O 1
ATOM 787 N N . SER A 1 98 ? 8.570 -1.909 -8.042 1.00 89.00 98 SER A N 1
ATOM 788 C CA . SER A 1 98 ? 9.806 -1.326 -7.525 1.00 89.00 98 SER A CA 1
ATOM 789 C C . SER A 1 98 ? 9.665 -0.867 -6.074 1.00 89.00 98 SER A C 1
ATOM 791 O O . SER A 1 98 ? 8.563 -0.644 -5.568 1.00 89.00 98 SER A O 1
ATOM 793 N N . ARG A 1 99 ? 10.804 -0.638 -5.409 1.00 87.44 99 ARG A N 1
ATOM 794 C CA . ARG A 1 99 ? 10.841 -0.024 -4.074 1.00 87.44 99 ARG A CA 1
ATOM 795 C C . ARG A 1 99 ? 10.108 1.320 -4.029 1.00 87.44 99 ARG A C 1
ATOM 797 O O . ARG A 1 99 ? 9.378 1.571 -3.078 1.00 87.44 99 ARG A O 1
ATOM 804 N N . ASP A 1 100 ? 10.253 2.146 -5.063 1.00 87.81 100 ASP A N 1
ATOM 805 C CA . ASP A 1 100 ? 9.573 3.445 -5.143 1.00 87.81 100 ASP A CA 1
ATOM 806 C C . ASP A 1 100 ? 8.058 3.291 -5.307 1.00 87.81 100 ASP A C 1
ATOM 808 O O . ASP A 1 100 ? 7.297 4.018 -4.672 1.00 87.81 100 ASP A O 1
ATOM 812 N N . ALA A 1 101 ? 7.610 2.306 -6.093 1.00 90.88 101 ALA A N 1
ATOM 813 C CA . ALA A 1 101 ? 6.191 1.993 -6.232 1.00 90.88 101 ALA A CA 1
ATOM 814 C C . ALA A 1 101 ? 5.589 1.501 -4.907 1.00 90.88 101 ALA A C 1
ATOM 816 O O . ALA A 1 101 ? 4.548 1.993 -4.480 1.00 90.88 101 ALA A O 1
ATOM 817 N N . ALA A 1 102 ? 6.278 0.595 -4.208 1.00 91.44 102 ALA A N 1
ATOM 818 C CA . ALA A 1 102 ? 5.860 0.127 -2.889 1.00 91.44 102 ALA A CA 1
ATOM 819 C C . ALA A 1 102 ? 5.816 1.272 -1.862 1.00 91.44 102 ALA A C 1
ATOM 821 O O . ALA A 1 102 ? 4.874 1.364 -1.075 1.00 91.44 102 ALA A O 1
ATOM 822 N N . LYS A 1 103 ? 6.796 2.186 -1.893 1.00 90.19 103 LYS A N 1
ATOM 823 C CA . LYS A 1 103 ? 6.786 3.367 -1.025 1.00 90.19 103 LYS A CA 1
ATOM 824 C C . LYS A 1 103 ? 5.589 4.273 -1.329 1.00 90.19 103 LYS A C 1
ATOM 826 O O . LYS A 1 103 ? 4.914 4.711 -0.403 1.00 90.19 103 LYS A O 1
ATOM 831 N N . PHE A 1 104 ? 5.316 4.525 -2.608 1.00 91.12 104 PHE A N 1
ATOM 832 C CA . PHE A 1 104 ? 4.174 5.327 -3.043 1.00 91.12 104 PHE A CA 1
ATOM 833 C C . PHE A 1 104 ? 2.844 4.743 -2.544 1.00 91.12 104 PHE A C 1
ATOM 835 O O . PHE A 1 104 ? 2.033 5.459 -1.960 1.00 91.12 104 PHE A O 1
ATOM 842 N N . VAL A 1 105 ? 2.652 3.428 -2.686 1.00 94.25 105 VAL A N 1
ATOM 843 C CA . VAL A 1 105 ? 1.473 2.720 -2.161 1.00 94.25 105 VAL A CA 1
ATOM 844 C C . VAL A 1 105 ? 1.372 2.869 -0.639 1.00 94.25 105 VAL A C 1
ATOM 846 O O . VAL A 1 105 ? 0.298 3.174 -0.124 1.00 94.25 105 VAL A O 1
ATOM 849 N N . ALA A 1 106 ? 2.478 2.707 0.094 1.00 92.88 106 ALA A N 1
ATOM 850 C CA . ALA A 1 106 ? 2.498 2.882 1.547 1.00 92.88 106 ALA A CA 1
ATOM 851 C C . ALA A 1 106 ? 2.084 4.305 1.973 1.00 92.88 106 ALA A C 1
ATOM 853 O O . ALA A 1 106 ? 1.295 4.462 2.909 1.00 92.88 106 ALA A O 1
ATOM 854 N N . ASP A 1 107 ?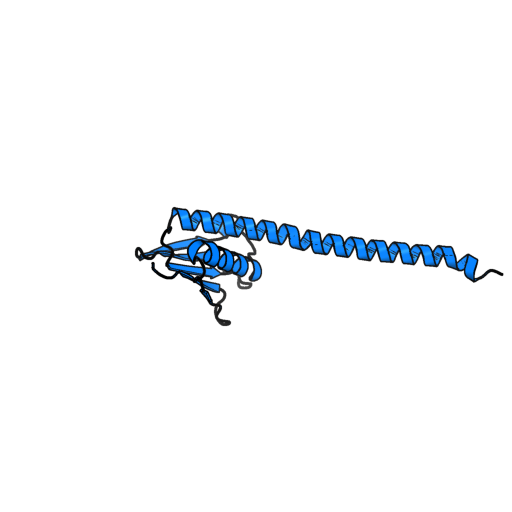 2.568 5.330 1.265 1.00 90.44 107 ASP A N 1
ATOM 855 C CA . ASP A 1 107 ? 2.209 6.729 1.512 1.00 90.44 107 ASP A CA 1
ATOM 856 C C . ASP A 1 107 ? 0.707 6.981 1.243 1.00 90.44 107 ASP A C 1
ATOM 858 O O . ASP A 1 107 ? 0.036 7.635 2.047 1.00 90.44 107 ASP A O 1
ATOM 862 N N . GLU A 1 108 ? 0.143 6.430 0.161 1.00 93.75 108 GLU A N 1
ATOM 863 C CA . GLU A 1 108 ? -1.288 6.569 -0.161 1.00 93.75 108 GLU A CA 1
ATOM 864 C C . GLU A 1 108 ? -2.186 5.818 0.842 1.00 93.75 108 GLU A C 1
ATOM 866 O O . GLU A 1 108 ? -3.206 6.366 1.269 1.00 93.75 108 GLU A O 1
ATOM 871 N N . ILE A 1 109 ? -1.785 4.633 1.325 1.00 93.81 109 ILE A N 1
ATOM 872 C CA . ILE A 1 109 ? -2.477 3.938 2.430 1.00 93.81 109 ILE A CA 1
ATOM 873 C C . ILE A 1 109 ? -2.455 4.811 3.694 1.00 93.81 109 ILE A C 1
ATOM 875 O O . ILE A 1 109 ? -3.500 5.057 4.306 1.00 93.81 109 ILE A O 1
ATOM 879 N N . ALA A 1 110 ? -1.284 5.326 4.082 1.00 91.25 110 ALA A N 1
ATOM 880 C CA . ALA A 1 110 ? -1.142 6.174 5.264 1.00 91.25 110 ALA A CA 1
ATOM 881 C C . ALA A 1 110 ? -2.017 7.434 5.170 1.00 91.25 110 ALA A C 1
ATOM 883 O O . ALA A 1 110 ? -2.664 7.822 6.145 1.00 91.25 110 ALA A O 1
ATOM 884 N N . LYS A 1 111 ? -2.092 8.048 3.985 1.00 90.31 111 LYS A N 1
ATOM 885 C CA . LYS A 1 111 ? -2.953 9.202 3.709 1.00 90.31 111 LYS A CA 1
ATOM 886 C C . LYS A 1 111 ? -4.436 8.843 3.808 1.00 90.31 111 LYS A C 1
ATOM 888 O O . LYS A 1 111 ? -5.195 9.563 4.461 1.00 90.31 111 LYS A O 1
ATOM 893 N N . ARG A 1 112 ? -4.851 7.733 3.192 1.00 91.69 112 ARG A N 1
ATOM 894 C CA . ARG A 1 112 ? -6.258 7.323 3.096 1.00 91.69 112 ARG A CA 1
ATOM 895 C C . ARG A 1 112 ? -6.847 6.868 4.429 1.00 91.69 112 ARG A C 1
ATOM 897 O O . ARG A 1 112 ? -8.000 7.203 4.724 1.00 91.69 112 ARG A O 1
ATOM 904 N N . PHE A 1 113 ? -6.071 6.130 5.221 1.00 90.25 113 PHE A N 1
ATOM 905 C CA . PHE A 1 113 ? -6.523 5.519 6.474 1.00 90.25 113 PHE A CA 1
ATOM 906 C C . PHE A 1 113 ? -6.046 6.277 7.717 1.00 90.25 113 PHE A C 1
ATOM 908 O O . PHE A 1 113 ? -6.758 6.331 8.717 1.00 90.25 113 PHE A O 1
ATOM 915 N N . GLY A 1 114 ? -4.878 6.920 7.655 1.00 80.19 114 GLY A N 1
ATOM 916 C CA . GLY A 1 114 ? -4.240 7.547 8.812 1.00 80.19 114 GLY A CA 1
ATOM 917 C C . GLY A 1 114 ? -4.748 8.944 9.166 1.00 80.19 114 GLY A C 1
ATOM 918 O O . GLY A 1 114 ? -4.415 9.423 10.244 1.00 80.19 114 GLY A O 1
ATOM 919 N N . LYS A 1 115 ? -5.522 9.621 8.299 1.00 70.19 115 LYS A N 1
ATOM 920 C CA . LYS A 1 115 ? -6.111 10.962 8.548 1.00 70.19 115 LYS A CA 1
ATOM 921 C C . LYS A 1 115 ? -5.136 11.993 9.166 1.00 70.19 115 LYS A C 1
ATOM 923 O O . LYS A 1 115 ? -5.534 12.793 10.006 1.00 70.19 115 LYS A O 1
ATOM 928 N N . GLY A 1 116 ? -3.860 11.965 8.769 1.00 56.22 116 GLY A N 1
ATOM 929 C CA . GLY A 1 116 ? -2.803 12.851 9.290 1.00 56.22 116 GLY A CA 1
ATOM 930 C C . GLY A 1 116 ? -1.898 12.252 10.380 1.00 56.22 116 GLY A C 1
ATOM 931 O O . GLY A 1 116 ? -0.931 12.898 10.768 1.00 56.22 116 GLY A O 1
ATOM 932 N N . GLY A 1 117 ? -2.168 11.024 10.845 1.00 53.91 117 GLY A N 1
ATOM 933 C CA . GLY A 1 117 ? -1.366 10.300 11.844 1.00 53.91 117 GLY A CA 1
ATOM 934 C C . GLY A 1 117 ? -0.729 8.991 11.359 1.00 53.91 117 GLY A C 1
ATOM 935 O O . GLY A 1 117 ? -0.061 8.322 12.146 1.00 53.91 117 GLY A O 1
ATOM 936 N N . GLY A 1 118 ? -0.929 8.611 10.091 1.00 57.94 118 GLY A N 1
ATOM 937 C CA . GLY A 1 118 ? -0.312 7.420 9.506 1.00 57.94 118 GLY A CA 1
ATOM 938 C C . GLY A 1 118 ? 1.208 7.570 9.444 1.00 57.94 118 GLY A C 1
ATOM 939 O O . GLY A 1 118 ? 1.706 8.540 8.874 1.00 57.94 118 GLY A O 1
ATOM 940 N N . LYS A 1 119 ? 1.949 6.633 10.040 1.00 66.69 119 LYS A N 1
ATOM 941 C CA . LYS A 1 119 ? 3.420 6.650 10.024 1.00 66.69 119 LYS A CA 1
ATOM 942 C C . LYS A 1 119 ? 3.936 5.570 9.094 1.00 66.69 119 LYS A C 1
ATOM 944 O O . LYS A 1 119 ? 3.608 4.403 9.292 1.00 66.69 119 LYS A O 1
ATOM 949 N N . VAL A 1 120 ? 4.761 5.973 8.131 1.00 67.50 120 VAL A N 1
ATOM 950 C CA . VAL A 1 120 ? 5.533 5.054 7.294 1.00 67.50 120 VAL A CA 1
ATOM 951 C C . VAL A 1 120 ? 6.902 4.868 7.942 1.00 67.50 120 VAL A C 1
ATOM 953 O O . VAL A 1 120 ? 7.705 5.799 7.989 1.00 67.50 120 VAL A O 1
ATOM 956 N N . GLY A 1 121 ? 7.149 3.680 8.483 1.00 65.00 121 GLY A N 1
ATOM 957 C CA . GLY A 1 121 ? 8.453 3.253 8.978 1.00 65.00 121 GLY A CA 1
ATOM 958 C C . GLY A 1 121 ? 9.106 2.312 7.971 1.00 65.00 121 GLY A C 1
ATOM 959 O O . GLY A 1 121 ? 8.471 1.377 7.491 1.00 65.00 121 GLY A O 1
ATOM 960 N N . GLY A 1 122 ? 10.369 2.558 7.635 1.00 56.38 122 GLY A N 1
ATOM 961 C CA . GLY A 1 122 ? 11.187 1.631 6.860 1.00 56.38 122 GLY A CA 1
ATOM 962 C C . GLY A 1 122 ? 12.407 1.261 7.684 1.00 56.38 122 GLY A C 1
ATOM 963 O O . GLY A 1 122 ? 13.150 2.141 8.110 1.00 56.38 122 GLY A O 1
ATOM 964 N N . TRP A 1 123 ? 12.615 -0.024 7.914 1.00 52.41 123 TRP A N 1
ATOM 965 C CA . TRP A 1 123 ? 13.848 -0.528 8.504 1.00 52.41 123 TRP A CA 1
ATOM 966 C C . TRP A 1 123 ? 14.746 -0.962 7.347 1.00 52.41 123 TRP A C 1
ATOM 968 O O . TRP A 1 123 ? 14.303 -1.726 6.495 1.00 52.41 123 TRP A O 1
ATOM 978 N N . SER A 1 124 ? 15.991 -0.484 7.283 1.00 50.44 124 SER A N 1
ATOM 979 C CA . SER A 1 124 ? 16.927 -0.816 6.190 1.00 50.44 124 SER A CA 1
ATOM 980 C C . SER A 1 124 ? 17.217 -2.314 6.049 1.00 50.44 124 SER A C 1
ATOM 982 O O . SER A 1 124 ? 17.755 -2.734 5.032 1.00 50.44 124 SER A O 1
ATOM 984 N N . GLU A 1 125 ? 16.873 -3.102 7.067 1.00 53.34 125 GLU A N 1
ATOM 985 C CA . GLU A 1 125 ? 17.048 -4.555 7.120 1.00 53.34 125 GLU A CA 1
ATOM 986 C C . GLU A 1 125 ? 15.857 -5.342 6.548 1.00 53.34 125 GLU A C 1
ATOM 988 O O . GLU A 1 125 ? 15.978 -6.543 6.314 1.00 53.34 125 GLU A O 1
ATOM 993 N N . TYR A 1 126 ? 14.716 -4.692 6.299 1.00 58.56 126 TYR A N 1
ATOM 994 C CA . TYR A 1 126 ? 13.498 -5.351 5.836 1.00 58.56 126 TYR A CA 1
ATOM 995 C C . TYR A 1 126 ? 13.056 -4.799 4.471 1.00 58.56 126 TYR A C 1
ATOM 997 O O . TYR A 1 126 ? 12.906 -3.591 4.295 1.00 58.56 126 TYR A O 1
ATOM 1005 N N . ASP A 1 127 ? 12.801 -5.689 3.502 1.00 78.25 127 ASP A N 1
ATOM 1006 C CA . ASP A 1 127 ? 12.333 -5.366 2.137 1.00 78.25 127 ASP A CA 1
ATOM 1007 C C . ASP A 1 127 ? 10.857 -4.879 2.099 1.00 78.25 127 ASP A C 1
ATOM 1009 O O . ASP A 1 127 ? 10.080 -5.250 1.215 1.00 78.25 127 ASP A O 1
ATOM 1013 N N . TYR A 1 128 ? 10.416 -4.087 3.086 1.00 85.00 128 TYR A N 1
ATOM 1014 C CA . TYR A 1 128 ? 9.056 -3.549 3.157 1.00 85.00 128 TYR A CA 1
ATOM 1015 C C . TYR A 1 128 ? 8.955 -2.205 3.893 1.00 85.00 128 TYR A C 1
ATOM 1017 O O . TYR A 1 128 ? 9.794 -1.835 4.713 1.00 85.00 128 TYR A O 1
ATOM 1025 N N . PHE A 1 129 ? 7.864 -1.493 3.616 1.00 88.56 129 PHE A N 1
ATOM 1026 C CA . PHE A 1 129 ? 7.421 -0.298 4.326 1.00 88.56 129 PHE A CA 1
ATOM 1027 C C . PHE A 1 129 ? 6.268 -0.653 5.257 1.00 88.56 129 PHE A C 1
ATOM 1029 O O . PHE A 1 129 ? 5.320 -1.319 4.845 1.00 88.56 129 PHE A O 1
ATOM 1036 N N . GLU A 1 130 ? 6.333 -0.216 6.508 1.00 90.62 130 GLU A N 1
ATOM 1037 C CA . GLU A 1 130 ? 5.291 -0.461 7.499 1.00 90.62 130 GLU A CA 1
ATOM 1038 C C . GLU A 1 130 ? 4.455 0.799 7.715 1.00 90.62 130 GLU A C 1
ATOM 1040 O O . GLU A 1 130 ? 4.994 1.870 7.989 1.00 90.62 130 GLU A O 1
ATOM 1045 N N . VAL A 1 131 ? 3.139 0.666 7.591 1.00 91.81 131 VAL A N 1
ATOM 1046 C CA . VAL A 1 131 ? 2.154 1.732 7.751 1.00 91.81 131 VAL A CA 1
ATOM 1047 C C . VAL A 1 131 ? 1.329 1.442 8.990 1.00 91.81 131 VAL A C 1
ATOM 1049 O O . VAL A 1 131 ? 0.596 0.457 9.017 1.00 91.81 131 VAL A O 1
ATOM 1052 N N . TRP A 1 132 ? 1.419 2.310 9.994 1.00 90.94 132 TRP A N 1
ATOM 1053 C CA . TRP A 1 132 ? 0.651 2.195 11.235 1.00 90.94 132 TRP A CA 1
ATOM 1054 C C . TRP A 1 132 ? -0.532 3.157 11.237 1.00 90.94 132 TRP A C 1
ATOM 1056 O O . TRP A 1 132 ? -0.345 4.360 11.033 1.00 90.94 132 TRP A O 1
ATOM 1066 N N . ILE A 1 133 ? -1.732 2.642 11.504 1.00 91.06 133 ILE A N 1
ATOM 1067 C CA . ILE A 1 133 ? -2.968 3.422 11.578 1.00 91.06 133 ILE A CA 1
ATOM 1068 C C . ILE A 1 133 ? -3.413 3.527 13.043 1.00 91.06 133 ILE A C 1
ATOM 1070 O O . ILE A 1 133 ? -3.693 2.507 13.679 1.00 91.06 133 ILE A O 1
ATOM 1074 N N . PRO A 1 134 ? -3.490 4.742 13.613 1.00 82.88 134 PRO A N 1
ATOM 1075 C CA . PRO A 1 134 ? -3.915 4.914 14.993 1.00 82.88 134 PRO A CA 1
ATOM 1076 C C . PRO A 1 134 ? -5.371 4.480 15.176 1.00 82.88 134 PRO A C 1
ATOM 1078 O O . PRO A 1 134 ? -6.233 4.732 14.329 1.00 82.88 134 PRO A O 1
ATOM 1081 N N . ARG A 1 135 ? -5.647 3.851 16.320 1.00 77.94 135 ARG A N 1
ATOM 1082 C CA . ARG A 1 135 ? -7.014 3.554 16.744 1.00 77.94 135 ARG A CA 1
ATOM 1083 C C . ARG A 1 135 ? -7.730 4.868 17.073 1.00 77.94 135 ARG A C 1
ATOM 1085 O O . ARG A 1 135 ? -7.124 5.758 17.667 1.00 77.94 135 ARG A O 1
ATOM 1092 N N . LYS A 1 136 ? -8.985 4.987 16.640 1.00 67.25 136 LYS A N 1
ATOM 1093 C CA . LYS A 1 136 ? -9.865 6.100 17.021 1.00 67.25 136 LYS A CA 1
ATOM 1094 C C . LYS A 1 136 ? -10.342 5.947 18.456 1.00 67.25 136 LYS A C 1
ATOM 1096 O O . LYS A 1 136 ? -10.535 4.779 18.867 1.00 67.25 136 LYS A O 1
#

Solvent-accessible surface area (backbone atoms only — not comparable to full-atom values): 7430 Å² total; per-residue (Å²): 140,55,71,69,70,70,45,46,66,59,52,53,51,53,51,52,51,50,51,50,53,51,53,52,48,54,52,50,56,54,60,53,54,47,58,56,48,50,54,36,47,52,52,33,52,54,52,46,54,49,39,56,73,76,33,73,54,51,31,38,37,37,25,25,26,44,44,94,86,73,47,82,27,30,36,44,35,32,22,72,90,72,51,75,50,75,47,50,33,68,83,73,74,45,75,81,44,41,65,68,43,24,49,50,32,41,51,51,48,22,56,74,71,18,78,88,61,33,44,81,48,70,53,97,89,47,78,39,37,35,27,42,30,74,83,131

Nearest PDB structures (foldseek):
  8guo-assembly1_A  TM=3.154E-01  e=2.113E-01  Staphylococcus aureus subsp. aureus NCTC 8325
  2ia1-assembly1_A  TM=2.835E-01  e=2.113E-01  Halalkalibacterium halodurans
  8fs8-assembly1_G  TM=5.161E-01  e=3.974E+00  Saccharomyces cerevisiae

Radius of gyration: 23.43 Å; Cα contacts (8 Å, |Δi|>4): 184; chains: 1; bounding box: 50×51×64 Å